Protein AF-A0AAU7ZJC3-F1 (afdb_monomer)

Secondary structure (DSSP, 8-state):
-PPPPSSHHHHHHHHH-TTSTT---SHHHHHHHHTSTT-TTTTS-HHHHHHHHHH-EEETTEEEEEE-HHHHHHS-HHHHHHHHHHTT--HHHHHHHEEEEEEETTEEEEEEEEEE-TT-------

Radius of gyration: 13.46 Å; Cα contacts (8 Å, |Δi|>4): 218; chains: 1; bounding box: 37×31×33 Å

Solvent-accessible surface area (backbone atoms only — not comparable to full-atom values): 6945 Å² total; per-residue (Å²): 131,84,84,63,31,63,42,61,68,52,29,50,56,52,54,66,34,81,84,55,72,81,52,34,38,40,72,67,46,45,54,57,46,65,73,39,93,82,34,66,61,75,86,55,55,71,67,58,52,49,56,38,57,73,38,55,38,60,33,100,60,23,60,10,28,36,51,43,45,72,50,66,78,70,44,54,72,68,42,48,47,50,48,36,46,34,55,45,39,24,72,61,25,42,67,77,25,49,34,14,31,54,78,41,56,73,36,66,44,85,34,86,39,18,31,24,42,84,39,22,60,62,73,77,84,124

Sequence (126 aa):
MTKLPSNGDDYKLFVDDPSNVGIVRSVKEWKALLETPNNPLNTLSPEVIQAFSDSLVFEPGGLAHAEYGMLADTLTYRQFEEVWACFGISMAYFGDVKDFYCRAPKQCDFRTGSVCTIYCQGGKSE

Foldseek 3Di:
DPDFDQAQVSLQVLQQDPVNPLADQDLVSLVVLVPDPPRLCNPPDPVLSVQQSVQFDHAPRATFKTQAQSVVVPDDPVSVQSNVVSRSDHPNHCVVFAQWDLPAAVDTDGHHRMGGGPRSGHDDPD

Nearest PDB structures (foldseek):
  7jtk-assembly1_V  TM=3.947E-01  e=9.701E+00  Chlamydomonas reinhardtii

Structure (mmCIF, N/CA/C/O backbone):
data_AF-A0AAU7ZJC3-F1
#
_entry.id   AF-A0AAU7ZJC3-F1
#
loop_
_atom_site.group_PDB
_atom_site.id
_atom_site.type_symbol
_atom_site.label_atom_id
_atom_site.label_alt_id
_atom_site.label_comp_id
_atom_site.label_asym_id
_atom_site.label_entity_id
_atom_site.label_seq_id
_atom_site.pdbx_PDB_ins_code
_atom_site.Cartn_x
_atom_site.Cartn_y
_atom_site.Cartn_z
_atom_site.occupancy
_atom_site.B_iso_or_equiv
_atom_site.auth_seq_id
_atom_site.auth_comp_id
_atom_site.auth_asym_id
_atom_site.auth_atom_id
_atom_site.pdbx_PDB_model_num
ATOM 1 N N . MET A 1 1 ? -17.600 8.543 -6.028 1.00 50.78 1 MET A N 1
ATOM 2 C CA . MET A 1 1 ? -16.336 7.830 -5.760 1.00 50.78 1 MET A CA 1
ATOM 3 C C . MET A 1 1 ? -15.474 7.950 -6.997 1.00 50.78 1 MET A C 1
ATOM 5 O O . MET A 1 1 ? -15.961 7.634 -8.077 1.00 50.78 1 MET A O 1
ATOM 9 N N . THR A 1 2 ? -14.259 8.475 -6.861 1.00 67.50 2 THR A N 1
ATOM 10 C CA . THR A 1 2 ? -13.286 8.509 -7.959 1.00 67.50 2 THR A CA 1
ATOM 11 C C . THR A 1 2 ? -12.912 7.073 -8.311 1.00 67.50 2 THR A C 1
ATOM 13 O O . THR A 1 2 ? -12.670 6.263 -7.418 1.00 67.50 2 THR A O 1
ATOM 16 N N . LYS A 1 3 ? -12.944 6.728 -9.600 1.00 86.19 3 LYS A N 1
ATOM 17 C CA . LYS A 1 3 ? -12.574 5.390 -10.066 1.00 86.19 3 LYS A CA 1
ATOM 18 C C . LYS A 1 3 ? -11.070 5.206 -9.858 1.00 86.19 3 LYS A C 1
ATOM 20 O O . LYS A 1 3 ? -10.295 5.981 -10.408 1.00 86.19 3 LYS A O 1
ATOM 25 N N . LEU A 1 4 ? -10.684 4.200 -9.075 1.00 92.69 4 LEU A N 1
ATOM 26 C CA . LEU A 1 4 ? -9.277 3.874 -8.863 1.00 92.69 4 LEU A CA 1
ATOM 27 C C . LEU A 1 4 ? -8.654 3.252 -10.131 1.00 92.69 4 LEU A C 1
ATOM 29 O O . LEU A 1 4 ? -9.353 2.564 -10.886 1.00 92.69 4 LEU A O 1
ATOM 33 N N . PRO A 1 5 ? -7.354 3.487 -10.362 1.00 93.38 5 PRO A N 1
ATOM 34 C CA . PRO A 1 5 ? -6.618 2.980 -11.517 1.00 93.38 5 PRO A CA 1
ATOM 35 C C . PRO A 1 5 ? -6.477 1.457 -11.468 1.00 93.38 5 PRO A C 1
ATOM 37 O O . PRO A 1 5 ? -6.348 0.874 -10.392 1.00 93.38 5 PRO A O 1
ATOM 40 N N . SER A 1 6 ? -6.494 0.800 -12.629 1.00 92.94 6 SER A N 1
ATOM 41 C CA . SER A 1 6 ? -6.455 -0.668 -12.742 1.00 92.94 6 SER A CA 1
ATOM 42 C C . SER A 1 6 ? -5.135 -1.229 -13.276 1.00 92.94 6 SER A C 1
ATOM 44 O O . SER A 1 6 ? -5.066 -2.424 -13.516 1.00 92.94 6 SER A O 1
ATOM 46 N N . ASN A 1 7 ? -4.121 -0.392 -13.507 1.00 94.88 7 ASN A N 1
ATOM 47 C CA . ASN A 1 7 ? -2.787 -0.786 -13.970 1.00 94.88 7 ASN A CA 1
ATOM 48 C C . ASN A 1 7 ? -1.725 0.198 -13.439 1.00 94.88 7 ASN A C 1
ATOM 50 O O . ASN A 1 7 ? -2.070 1.233 -12.866 1.00 94.88 7 ASN A O 1
ATOM 54 N N . GLY A 1 8 ? -0.443 -0.119 -13.648 1.00 91.69 8 GLY A N 1
ATOM 55 C CA . GLY A 1 8 ? 0.687 0.659 -13.126 1.00 91.69 8 GLY A CA 1
ATOM 56 C C . GLY A 1 8 ? 0.828 2.076 -13.692 1.00 91.69 8 GLY A C 1
ATOM 57 O O . GLY A 1 8 ? 1.168 2.989 -12.939 1.00 91.69 8 GLY A O 1
ATOM 58 N N . ASP A 1 9 ? 0.536 2.284 -14.976 1.00 93.25 9 ASP A N 1
ATOM 59 C CA . ASP A 1 9 ? 0.670 3.600 -15.618 1.00 93.25 9 ASP A CA 1
ATOM 60 C C . ASP A 1 9 ? -0.423 4.561 -15.133 1.00 93.25 9 ASP A C 1
ATOM 62 O O . ASP A 1 9 ? -0.128 5.670 -14.682 1.00 93.25 9 ASP A O 1
ATOM 66 N N . ASP A 1 10 ? -1.678 4.104 -15.129 1.00 94.38 10 ASP A N 1
ATOM 67 C CA . ASP A 1 10 ? -2.804 4.860 -14.577 1.00 94.38 10 ASP A CA 1
ATOM 68 C C . ASP A 1 10 ? -2.615 5.099 -13.076 1.00 94.38 10 ASP A C 1
ATOM 70 O O . ASP A 1 10 ? -2.961 6.165 -12.567 1.00 94.38 10 ASP A O 1
ATOM 74 N N . TYR A 1 11 ? -2.040 4.124 -12.364 1.00 94.88 11 TYR A N 1
ATOM 75 C CA . TYR A 1 11 ? -1.700 4.256 -10.952 1.00 94.88 11 TYR A CA 1
ATOM 76 C C . TYR A 1 11 ? -0.715 5.389 -10.712 1.00 94.88 11 TYR A C 1
ATOM 78 O O . TYR A 1 11 ? -0.968 6.250 -9.869 1.00 94.88 11 TYR A O 1
ATOM 86 N N . LYS A 1 12 ? 0.365 5.437 -11.493 1.00 94.00 12 LYS A N 1
ATOM 87 C CA . LYS A 1 12 ? 1.348 6.510 -11.398 1.00 94.00 12 LYS A CA 1
ATOM 88 C C . LYS A 1 12 ? 0.726 7.877 -11.676 1.00 94.00 12 LYS A C 1
ATOM 90 O O . LYS A 1 12 ? 0.934 8.800 -10.897 1.00 94.00 12 LYS A O 1
ATOM 95 N N . LEU A 1 13 ? -0.058 8.007 -12.747 1.00 94.25 13 LEU A N 1
ATOM 96 C CA . LEU A 1 13 ? -0.732 9.267 -13.082 1.00 94.25 13 LEU A CA 1
ATOM 97 C C . LEU A 1 13 ? -1.693 9.714 -11.974 1.00 94.25 13 LEU A C 1
ATOM 99 O O . LEU A 1 13 ? -1.724 10.888 -11.616 1.00 94.25 13 LEU A O 1
ATOM 103 N N . PHE A 1 14 ? -2.459 8.775 -11.419 1.00 94.75 14 PHE A N 1
ATOM 104 C CA . PHE A 1 14 ? -3.412 9.045 -10.351 1.00 94.75 14 PHE A CA 1
ATOM 105 C C . PHE A 1 14 ? -2.721 9.500 -9.061 1.00 94.75 14 PHE A C 1
ATOM 107 O O . PHE A 1 14 ? -3.144 10.474 -8.436 1.00 94.75 14 PHE A O 1
ATOM 114 N N . VAL A 1 15 ? -1.656 8.806 -8.661 1.00 94.44 15 VAL A N 1
ATOM 115 C CA . VAL A 1 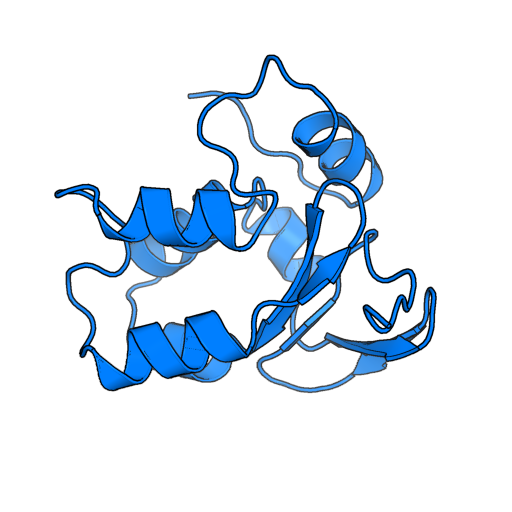15 ? -0.902 9.130 -7.450 1.00 94.44 15 VAL A CA 1
ATOM 116 C C . VAL A 1 15 ? -0.128 10.439 -7.616 1.00 94.44 15 VAL A C 1
ATOM 118 O O . VAL A 1 15 ? -0.169 11.268 -6.709 1.00 94.44 15 VAL A O 1
ATOM 121 N N . ASP A 1 16 ? 0.505 10.682 -8.764 1.00 93.69 16 ASP A N 1
ATOM 122 C CA . ASP A 1 16 ? 1.283 11.905 -9.009 1.00 93.69 16 ASP A CA 1
ATOM 123 C C . ASP A 1 16 ? 0.405 13.168 -9.143 1.00 93.69 16 ASP A C 1
ATOM 125 O O . ASP A 1 16 ? 0.9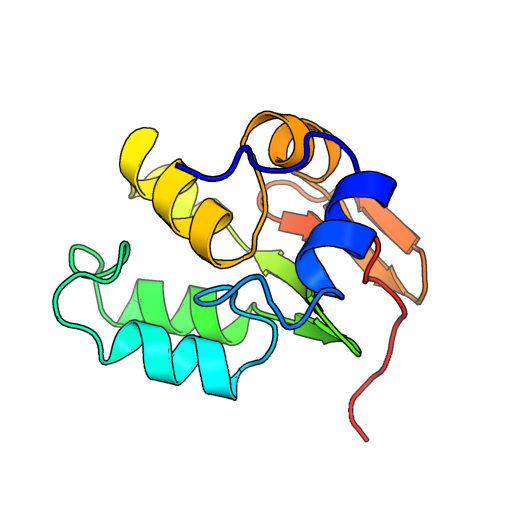10 14.282 -8.993 1.00 93.69 16 ASP A O 1
ATOM 129 N N . ASP A 1 17 ? -0.902 13.029 -9.395 1.00 93.81 17 ASP A N 1
ATOM 130 C CA . ASP A 1 17 ? -1.834 14.156 -9.456 1.00 93.81 17 ASP A CA 1
ATOM 131 C C . ASP A 1 17 ? -2.175 14.682 -8.040 1.00 93.81 17 ASP A C 1
ATOM 133 O O . ASP A 1 17 ? -2.844 13.996 -7.252 1.00 93.81 17 ASP A O 1
ATOM 137 N N . PRO A 1 18 ? -1.768 15.922 -7.693 1.00 90.31 18 PRO A N 1
ATOM 138 C CA . PRO A 1 18 ? -2.005 16.497 -6.371 1.00 90.31 18 PRO A CA 1
ATOM 139 C C . PRO A 1 18 ? -3.481 16.821 -6.103 1.00 90.31 18 PRO A C 1
ATOM 141 O O . PRO A 1 18 ? -3.846 17.065 -4.952 1.00 90.31 18 PRO A O 1
ATOM 144 N N . SER A 1 19 ? -4.343 16.834 -7.126 1.00 92.44 19 SER A N 1
ATOM 145 C CA . SER A 1 19 ? -5.785 17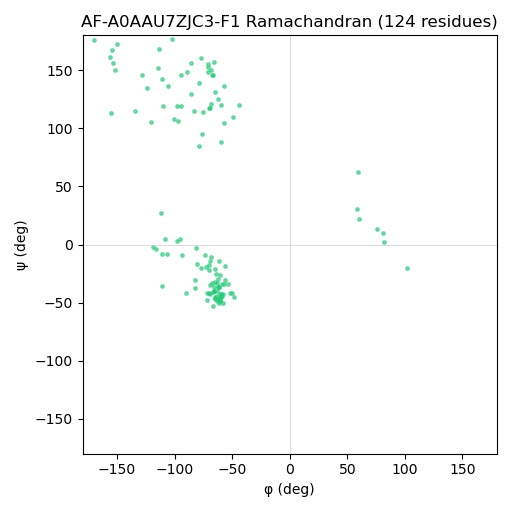.028 -6.949 1.00 92.44 19 SER A CA 1
ATOM 146 C C . SER A 1 19 ? -6.478 15.803 -6.338 1.00 92.44 19 SER A C 1
ATOM 148 O O . SER A 1 19 ? -7.548 15.936 -5.737 1.00 92.44 19 SER A O 1
ATOM 150 N N . ASN A 1 20 ? -5.843 14.624 -6.398 1.00 91.75 20 ASN A N 1
ATOM 151 C CA . ASN A 1 20 ? -6.315 13.411 -5.736 1.00 91.75 20 ASN A CA 1
ATOM 152 C C . ASN A 1 20 ? -5.972 13.453 -4.240 1.00 91.75 20 ASN A C 1
ATOM 154 O O . ASN A 1 20 ? -4.938 12.956 -3.777 1.00 91.75 20 ASN A O 1
ATOM 158 N N . VAL A 1 21 ? -6.855 14.095 -3.477 1.00 89.19 21 VAL A N 1
ATOM 159 C CA . VAL A 1 21 ? -6.751 14.219 -2.018 1.00 89.19 21 VAL A CA 1
ATOM 160 C C . VAL A 1 21 ? -7.008 12.884 -1.310 1.00 89.19 21 VAL A C 1
ATOM 162 O O . VAL A 1 21 ? -7.743 12.033 -1.805 1.00 89.19 21 VAL A O 1
ATOM 165 N N . GLY A 1 22 ? -6.418 12.709 -0.125 1.00 88.25 22 GLY A N 1
ATOM 166 C CA . GLY A 1 22 ? -6.610 11.507 0.701 1.00 88.25 22 GLY A CA 1
ATOM 167 C C . GLY A 1 22 ? -5.753 10.303 0.302 1.00 88.25 22 GLY A C 1
ATOM 168 O O . GLY A 1 22 ? -5.859 9.260 0.940 1.00 88.25 22 GLY A O 1
ATOM 169 N N . ILE A 1 23 ? -4.896 10.448 -0.712 1.00 94.50 23 ILE A N 1
ATOM 170 C CA . ILE A 1 23 ? -3.931 9.420 -1.103 1.00 94.50 23 ILE A CA 1
ATOM 171 C C . ILE A 1 23 ? -2.656 9.551 -0.270 1.00 94.50 23 ILE A C 1
ATOM 173 O O . ILE A 1 23 ? -2.069 10.629 -0.170 1.00 94.50 23 ILE A O 1
ATOM 177 N N . VAL A 1 24 ? -2.227 8.436 0.308 1.00 95.81 24 VAL A N 1
ATOM 178 C CA . VAL A 1 24 ? -1.001 8.294 1.086 1.00 95.81 24 VAL A CA 1
ATOM 179 C C . VAL A 1 24 ? 0.178 8.079 0.139 1.00 95.81 24 VAL A C 1
ATOM 181 O O . VAL A 1 24 ? 0.271 7.054 -0.534 1.00 95.81 24 VAL A O 1
ATOM 184 N N . ARG A 1 25 ? 1.104 9.038 0.118 1.00 95.31 25 ARG A N 1
ATOM 185 C CA . ARG A 1 25 ? 2.308 9.051 -0.731 1.00 95.31 25 ARG A CA 1
ATOM 186 C C . ARG A 1 25 ? 3.600 9.069 0.082 1.00 95.31 25 ARG A C 1
ATOM 188 O O . ARG A 1 25 ? 4.692 9.081 -0.478 1.00 95.31 25 ARG A O 1
ATOM 195 N N . SER A 1 26 ? 3.491 9.112 1.407 1.00 95.38 26 SER A N 1
ATOM 196 C CA . SER A 1 26 ? 4.618 9.245 2.322 1.00 95.38 26 SER A CA 1
ATOM 197 C C . SER A 1 26 ? 4.296 8.700 3.712 1.00 95.38 26 SER A C 1
ATOM 199 O O . SER A 1 26 ? 3.136 8.639 4.12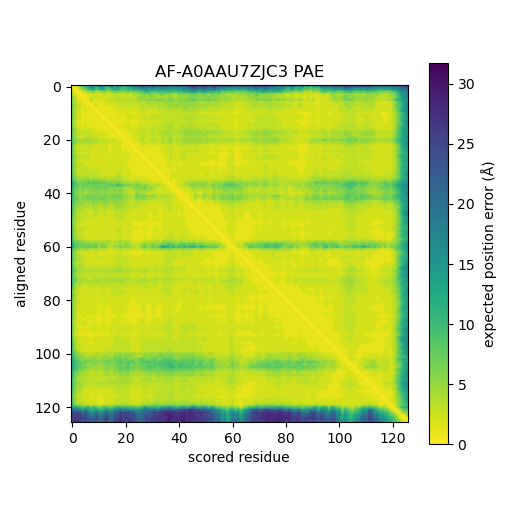7 1.00 95.38 26 SER A O 1
ATOM 201 N N . VAL A 1 27 ? 5.340 8.422 4.501 1.00 94.25 27 VAL A N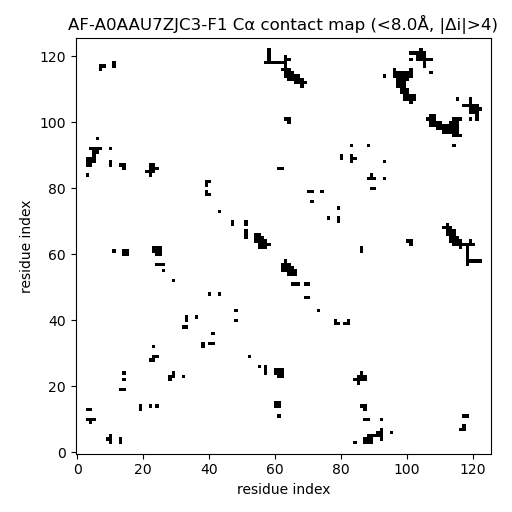 1
ATOM 202 C CA . VAL A 1 27 ? 5.212 8.055 5.925 1.0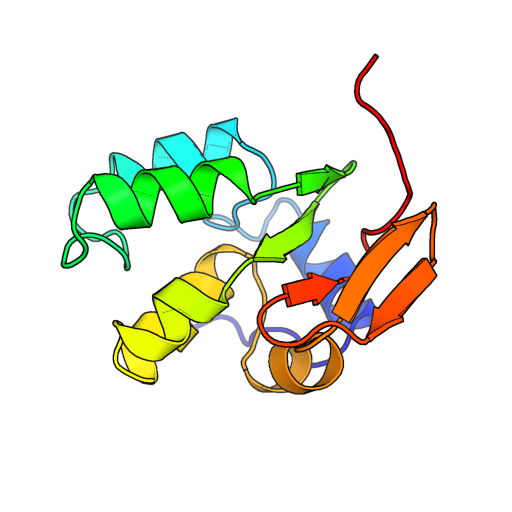0 94.25 27 VAL A CA 1
ATOM 203 C C . VAL A 1 27 ? 4.463 9.131 6.723 1.00 94.25 27 VAL A C 1
ATOM 205 O O . VAL A 1 27 ? 3.729 8.822 7.659 1.00 94.25 27 VAL A O 1
ATOM 208 N N . LYS A 1 28 ? 4.628 10.410 6.364 1.00 94.88 28 LYS A N 1
ATOM 209 C CA . LYS A 1 28 ? 3.933 11.520 7.029 1.00 94.88 28 LYS A CA 1
ATOM 210 C C . LYS A 1 28 ? 2.421 11.442 6.813 1.00 94.88 28 LYS A C 1
ATOM 212 O O . LYS A 1 28 ? 1.668 11.586 7.771 1.00 94.88 28 LYS A O 1
ATOM 217 N N . GLU A 1 29 ? 1.984 11.220 5.577 1.00 95.44 29 GLU A N 1
ATOM 218 C CA . GLU A 1 29 ? 0.558 11.078 5.253 1.00 95.44 29 GLU A CA 1
ATOM 219 C C . GLU A 1 29 ? -0.018 9.784 5.822 1.00 95.44 29 GLU A C 1
ATOM 221 O O . GLU A 1 29 ? -1.148 9.789 6.297 1.00 95.44 29 GLU A O 1
ATOM 226 N N . TRP A 1 30 ? 0.775 8.710 5.852 1.00 95.62 30 TRP A N 1
ATOM 227 C CA . TRP A 1 30 ? 0.392 7.463 6.504 1.00 95.62 30 TRP A CA 1
ATOM 228 C C . TRP A 1 30 ? 0.082 7.679 7.988 1.00 95.62 30 TRP A C 1
ATOM 230 O O . TRP A 1 30 ? -0.997 7.331 8.460 1.00 95.62 30 TRP A O 1
ATOM 240 N N . LYS A 1 31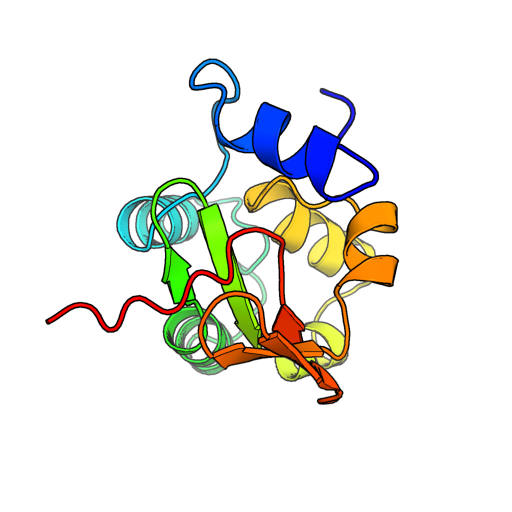 ? 0.987 8.340 8.718 1.00 95.00 31 LYS A N 1
ATOM 241 C CA . LYS A 1 31 ? 0.760 8.684 10.129 1.00 95.00 31 LYS A CA 1
ATOM 242 C C . LYS A 1 31 ? -0.467 9.576 10.301 1.00 95.00 31 LYS A C 1
ATOM 244 O O . LYS A 1 31 ? -1.272 9.325 11.183 1.00 95.00 31 LYS A O 1
ATOM 249 N N . ALA A 1 32 ? -0.649 10.572 9.433 1.00 94.88 32 ALA A N 1
ATOM 250 C CA . ALA A 1 32 ? -1.828 11.433 9.480 1.00 94.88 32 ALA A CA 1
ATOM 251 C C . ALA A 1 32 ? -3.140 10.657 9.258 1.00 94.88 32 ALA A C 1
ATOM 253 O O . ALA A 1 32 ? -4.137 10.970 9.903 1.00 94.88 32 ALA A O 1
ATOM 254 N N . LEU A 1 33 ? -3.143 9.640 8.387 1.00 94.81 33 LEU A N 1
ATOM 255 C CA . LEU A 1 33 ? -4.293 8.758 8.184 1.00 94.81 33 LEU A CA 1
ATOM 256 C C . LEU A 1 33 ? -4.630 7.976 9.460 1.00 94.81 33 LEU A C 1
ATOM 258 O O . LEU A 1 33 ? -5.806 7.895 9.815 1.00 94.81 33 LEU A O 1
ATOM 262 N N . LEU A 1 34 ? -3.628 7.431 10.157 1.00 94.50 34 LEU A N 1
ATOM 263 C CA . LEU A 1 34 ? -3.830 6.647 11.384 1.00 94.50 34 LEU A CA 1
ATOM 264 C C . LEU A 1 34 ? -4.464 7.456 12.525 1.00 94.50 34 LEU A C 1
ATOM 266 O O . LEU A 1 34 ? -5.232 6.900 13.305 1.00 94.50 34 LEU A O 1
ATOM 270 N N . GLU A 1 35 ? -4.222 8.767 12.581 1.00 93.69 35 GLU A N 1
ATOM 271 C CA . GLU A 1 35 ? -4.850 9.669 13.561 1.00 93.69 35 GLU A CA 1
ATOM 272 C C . GLU A 1 35 ? -6.331 9.962 13.259 1.00 93.69 35 GLU A C 1
ATOM 274 O O . GLU A 1 35 ? -7.037 10.570 14.067 1.00 93.69 35 GLU A O 1
ATOM 279 N N . THR A 1 36 ? -6.837 9.557 12.089 1.00 92.00 36 THR A N 1
ATOM 280 C CA . THR A 1 36 ? -8.251 9.750 11.762 1.00 92.00 36 THR A CA 1
ATOM 281 C C . THR A 1 36 ? -9.123 8.690 12.448 1.00 92.00 36 THR A C 1
ATOM 283 O O . THR A 1 36 ? -8.778 7.503 12.455 1.00 92.00 36 THR A O 1
ATOM 286 N N . PRO A 1 37 ? -10.301 9.068 12.982 1.00 86.88 37 PRO A N 1
ATOM 287 C CA . PRO A 1 37 ? -11.171 8.142 13.715 1.00 86.88 37 PRO A CA 1
ATOM 288 C C . PRO A 1 37 ? -11.746 7.010 12.845 1.00 86.88 37 PRO A C 1
ATOM 290 O O . PRO A 1 37 ? -12.134 5.965 13.363 1.00 86.88 37 PRO A O 1
ATOM 293 N N . ASN A 1 38 ? -11.783 7.204 11.523 1.00 84.19 38 ASN A N 1
ATOM 294 C CA . ASN A 1 38 ? -12.355 6.266 10.556 1.00 84.19 38 ASN A CA 1
ATOM 295 C C . ASN A 1 38 ? -11.286 5.619 9.660 1.00 84.19 38 ASN A C 1
ATOM 297 O O . ASN A 1 38 ? -11.578 5.279 8.515 1.00 84.19 38 ASN A O 1
ATOM 301 N N . ASN A 1 39 ? -10.044 5.489 10.136 1.00 88.50 39 ASN A N 1
ATOM 302 C CA . ASN A 1 39 ? -9.011 4.809 9.358 1.00 88.50 39 ASN A CA 1
ATOM 303 C C . ASN A 1 39 ? -9.341 3.305 9.203 1.00 88.50 39 ASN A C 1
ATOM 305 O O . ASN A 1 39 ? -9.890 2.702 10.130 1.00 88.50 39 ASN A O 1
ATOM 309 N N . PRO A 1 40 ? -8.999 2.679 8.061 1.00 87.88 40 PRO A N 1
ATOM 310 C CA . PRO A 1 40 ? -9.389 1.296 7.767 1.00 87.88 40 PRO A CA 1
ATOM 311 C C . PRO A 1 40 ? -8.698 0.252 8.660 1.00 87.88 40 PRO A C 1
ATOM 313 O O . PRO A 1 40 ? -9.096 -0.912 8.665 1.00 87.88 40 PRO A O 1
ATOM 316 N N . LEU A 1 41 ? -7.685 0.654 9.436 1.00 90.19 41 LEU A N 1
ATOM 317 C CA . LEU A 1 41 ? -6.967 -0.212 10.369 1.00 90.19 41 LEU A CA 1
ATOM 318 C C . LEU A 1 41 ? -7.458 -0.091 11.820 1.00 90.19 41 LEU A C 1
ATOM 320 O O . LEU A 1 41 ? -6.902 -0.750 12.692 1.00 90.19 41 LEU A O 1
ATOM 324 N N . ASN A 1 42 ? -8.496 0.699 12.110 1.00 88.81 42 ASN A N 1
ATOM 325 C CA . ASN A 1 42 ? -8.942 0.982 13.484 1.00 88.81 42 ASN A CA 1
ATOM 326 C C . ASN A 1 42 ? -9.410 -0.251 14.289 1.00 88.81 42 ASN A C 1
ATOM 328 O O . ASN A 1 42 ? -9.561 -0.173 15.506 1.00 88.81 42 ASN A O 1
ATOM 332 N N . THR A 1 43 ? -9.644 -1.379 13.616 1.00 87.50 43 THR A N 1
ATOM 333 C CA . THR A 1 43 ? -10.016 -2.667 14.226 1.00 87.50 43 THR A CA 1
ATOM 334 C C . THR A 1 43 ? -8.819 -3.577 14.504 1.00 87.50 43 THR A C 1
ATOM 336 O O . THR A 1 43 ? -8.984 -4.609 15.153 1.00 87.50 43 THR A O 1
ATOM 339 N N . LEU A 1 44 ? -7.626 -3.224 14.018 1.00 92.00 44 LEU A N 1
ATOM 340 C CA . LEU A 1 44 ? -6.414 -4.017 14.188 1.00 92.00 44 LEU A CA 1
ATOM 341 C C . LEU A 1 44 ? -5.718 -3.712 15.511 1.00 92.00 44 LEU A C 1
ATOM 343 O O . LEU A 1 44 ? -5.853 -2.628 16.079 1.00 92.00 44 LEU A O 1
ATOM 347 N N . SER A 1 45 ? -4.930 -4.678 15.988 1.00 93.19 45 SER A N 1
ATOM 348 C CA . SER A 1 45 ? -4.089 -4.452 17.158 1.00 93.19 45 SER A CA 1
ATOM 349 C C . SER A 1 45 ? -2.968 -3.452 16.831 1.00 93.19 45 SER A C 1
ATOM 351 O O . SER A 1 45 ? -2.501 -3.403 15.684 1.00 93.19 45 SER A O 1
ATOM 353 N N . PRO A 1 46 ? -2.491 -2.675 17.821 1.00 93.56 46 PRO A N 1
ATOM 354 C CA . PRO A 1 46 ? -1.379 -1.748 17.623 1.00 93.56 46 PRO A CA 1
ATOM 355 C C . PRO A 1 46 ? -0.132 -2.415 17.033 1.00 93.56 46 PRO A C 1
ATOM 357 O O . PRO A 1 46 ? 0.562 -1.807 16.225 1.00 93.56 46 PRO A O 1
ATOM 360 N N . GLU A 1 47 ? 0.133 -3.676 17.382 1.00 94.25 47 GLU A N 1
ATOM 361 C CA . GLU A 1 47 ? 1.279 -4.439 16.883 1.00 94.25 47 GLU A CA 1
ATOM 362 C C . GLU A 1 47 ? 1.175 -4.716 15.379 1.00 94.25 47 GLU A C 1
ATOM 364 O O . GLU A 1 47 ? 2.169 -4.584 14.666 1.00 94.25 47 GLU A O 1
ATOM 369 N N . VAL A 1 48 ? -0.019 -5.056 14.875 1.00 94.56 48 VAL A N 1
ATOM 370 C CA . VAL A 1 48 ? -0.243 -5.283 13.437 1.00 94.56 48 VAL A CA 1
ATOM 371 C C . VAL A 1 48 ? -0.136 -3.971 12.665 1.00 94.56 48 VAL A C 1
ATOM 373 O O . VAL A 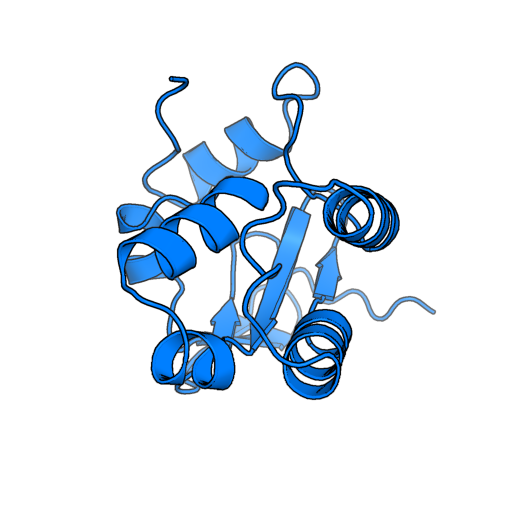1 48 ? 0.500 -3.929 11.612 1.00 94.56 48 VAL A O 1
ATOM 376 N N . ILE A 1 49 ? -0.706 -2.885 13.199 1.00 95.19 49 ILE A N 1
ATOM 377 C CA . ILE A 1 49 ? -0.603 -1.550 12.591 1.00 95.19 49 ILE A CA 1
ATOM 378 C C . ILE A 1 49 ? 0.861 -1.121 12.513 1.00 95.19 49 ILE A C 1
ATOM 380 O O . ILE A 1 49 ? 1.307 -0.653 11.465 1.00 95.19 49 ILE A O 1
ATOM 384 N N . GLN A 1 50 ? 1.614 -1.296 13.600 1.00 95.81 50 GLN A N 1
ATOM 385 C CA . GLN A 1 50 ? 3.026 -0.937 13.665 1.00 95.81 50 GLN A CA 1
ATOM 386 C C . GLN A 1 50 ? 3.852 -1.763 12.674 1.00 95.81 50 GLN A C 1
ATOM 388 O O . GLN A 1 50 ? 4.586 -1.191 11.877 1.00 95.81 50 GLN A O 1
ATOM 393 N N . ALA A 1 51 ? 3.672 -3.084 12.648 1.00 95.69 51 ALA A N 1
ATOM 394 C CA . ALA A 1 51 ? 4.400 -3.955 11.732 1.00 95.69 51 ALA A CA 1
ATOM 395 C C . ALA A 1 51 ? 4.092 -3.658 10.254 1.00 95.69 51 ALA A C 1
ATOM 397 O O . ALA A 1 51 ? 5.012 -3.620 9.436 1.00 95.69 51 ALA A O 1
ATOM 398 N N . PHE A 1 52 ? 2.830 -3.375 9.908 1.00 96.69 52 PHE A N 1
ATOM 399 C CA . PHE A 1 52 ? 2.485 -2.908 8.564 1.00 96.69 52 PHE A CA 1
ATOM 400 C C . PHE A 1 52 ? 3.157 -1.566 8.257 1.00 96.69 52 PHE A C 1
ATOM 402 O O . PHE A 1 52 ? 3.784 -1.423 7.210 1.00 96.69 52 PHE A O 1
ATOM 409 N N . SER A 1 53 ? 3.091 -0.610 9.190 1.00 96.62 53 SER A N 1
ATOM 410 C CA . SER A 1 53 ? 3.696 0.721 9.051 1.00 96.62 53 SER A CA 1
ATOM 411 C C . SER A 1 53 ? 5.203 0.658 8.805 1.00 96.62 53 SER A C 1
ATOM 413 O O . SER A 1 53 ? 5.707 1.381 7.950 1.00 96.62 53 SER A O 1
ATOM 415 N N . ASP A 1 54 ? 5.907 -0.217 9.523 1.00 96.69 54 ASP A N 1
ATOM 416 C CA . ASP A 1 54 ? 7.355 -0.409 9.398 1.00 96.69 54 ASP A CA 1
ATOM 417 C C . ASP A 1 54 ? 7.749 -1.077 8.075 1.00 96.69 54 ASP A C 1
ATOM 419 O O . ASP A 1 54 ? 8.883 -0.932 7.620 1.00 96.69 54 ASP A O 1
ATOM 423 N N . SER A 1 55 ? 6.816 -1.786 7.433 1.00 95.88 55 SER A N 1
ATOM 424 C CA . SER A 1 55 ? 7.031 -2.388 6.115 1.00 95.88 55 SER A CA 1
ATOM 425 C C . SER A 1 55 ? 6.871 -1.407 4.950 1.00 95.88 55 SER A C 1
ATOM 427 O O . SER A 1 55 ? 7.301 -1.711 3.836 1.00 95.88 55 SER A O 1
ATOM 429 N N . LEU A 1 56 ? 6.241 -0.247 5.178 1.00 95.75 56 LEU A N 1
ATOM 430 C CA . LEU A 1 56 ? 5.955 0.720 4.123 1.00 95.75 56 LEU A CA 1
ATOM 431 C C . LEU A 1 56 ? 7.243 1.375 3.628 1.00 95.75 56 LEU A C 1
ATOM 433 O O . LEU A 1 56 ? 7.903 2.129 4.344 1.00 95.75 56 LEU A O 1
ATOM 437 N N . VAL A 1 57 ? 7.543 1.166 2.353 1.00 94.62 57 VAL A N 1
ATOM 438 C CA . VAL A 1 57 ? 8.611 1.861 1.642 1.00 94.62 57 VAL A CA 1
ATOM 439 C C . VAL A 1 57 ? 7.974 2.800 0.637 1.00 94.62 57 VAL A C 1
ATOM 441 O O . VAL A 1 57 ? 7.265 2.377 -0.280 1.00 94.62 57 VAL A O 1
ATOM 444 N N . PHE A 1 58 ? 8.255 4.086 0.807 1.00 93.25 58 PHE A N 1
ATOM 445 C CA . PHE A 1 58 ? 7.872 5.125 -0.134 1.00 93.25 58 PHE A CA 1
ATOM 446 C C . PHE A 1 58 ? 9.095 5.577 -0.911 1.00 93.25 58 PHE A C 1
ATOM 448 O O . PHE A 1 58 ? 10.154 5.819 -0.338 1.00 93.25 58 PHE A O 1
ATOM 455 N N . GLU A 1 59 ? 8.906 5.734 -2.209 1.00 89.50 59 GLU A N 1
ATOM 456 C CA . GLU A 1 59 ? 9.857 6.359 -3.123 1.00 89.50 59 GLU A CA 1
ATOM 457 C C . GLU A 1 59 ? 9.220 7.658 -3.633 1.00 89.50 59 GLU A C 1
ATOM 459 O O . GLU A 1 59 ? 8.025 7.874 -3.396 1.00 89.50 59 GLU A O 1
ATOM 464 N N . PRO A 1 60 ? 9.963 8.558 -4.303 1.00 83.75 60 PRO A N 1
ATOM 465 C CA . PRO A 1 60 ? 9.428 9.856 -4.700 1.00 83.75 60 PRO A CA 1
ATOM 466 C C . PRO A 1 60 ? 8.064 9.754 -5.404 1.00 83.75 60 PRO A C 1
ATOM 468 O O . PRO A 1 60 ? 7.960 9.288 -6.538 1.00 83.75 60 PRO A O 1
ATOM 471 N N . GLY A 1 61 ? 7.022 10.213 -4.705 1.00 76.56 61 GLY A N 1
ATOM 472 C CA . GLY A 1 61 ? 5.653 10.313 -5.204 1.00 76.56 61 GLY A CA 1
ATOM 473 C C . GLY A 1 61 ? 4.682 9.222 -4.745 1.00 76.56 61 GLY A C 1
ATOM 474 O O . GLY A 1 61 ? 3.489 9.497 -4.764 1.00 76.56 61 GLY A O 1
ATOM 475 N N . GLY A 1 62 ? 5.120 8.041 -4.283 1.00 92.12 62 GLY A N 1
ATOM 476 C CA . GLY A 1 62 ? 4.177 6.947 -4.013 1.00 92.12 62 GLY A CA 1
ATOM 477 C C . GLY A 1 62 ? 4.723 5.728 -3.270 1.00 92.12 62 GLY A C 1
ATOM 478 O O . GLY A 1 62 ? 5.910 5.616 -2.962 1.00 92.12 62 GLY A O 1
ATOM 479 N N . LEU A 1 63 ? 3.814 4.796 -2.962 1.00 96.00 63 LEU A N 1
ATOM 480 C CA . LEU A 1 63 ? 4.141 3.538 -2.292 1.00 96.00 63 LEU A CA 1
ATOM 481 C C . LEU A 1 63 ? 4.940 2.649 -3.240 1.00 96.00 63 LEU A C 1
ATOM 483 O O . LEU A 1 63 ? 4.405 2.232 -4.261 1.00 96.00 63 LEU A O 1
ATOM 487 N N . ALA A 1 64 ? 6.178 2.314 -2.895 1.00 95.06 64 ALA A N 1
ATOM 488 C CA . ALA A 1 64 ? 7.011 1.389 -3.657 1.00 95.06 64 ALA A CA 1
ATOM 489 C C . ALA A 1 64 ? 6.829 -0.061 -3.198 1.00 95.06 64 ALA A C 1
ATOM 491 O O . ALA A 1 64 ? 6.747 -0.965 -4.034 1.00 95.06 64 ALA A O 1
ATOM 492 N N . HIS A 1 65 ? 6.756 -0.277 -1.882 1.00 95.25 65 HIS A N 1
ATOM 493 C CA . HIS A 1 65 ? 6.654 -1.605 -1.286 1.00 95.25 65 HIS A CA 1
ATOM 494 C C . HIS A 1 65 ? 5.917 -1.587 0.061 1.00 95.25 65 HIS A C 1
ATOM 496 O O . HIS A 1 65 ? 5.966 -0.598 0.789 1.00 95.25 65 HIS A O 1
ATOM 502 N N . ALA A 1 66 ? 5.243 -2.695 0.373 1.00 97.06 66 ALA A N 1
ATOM 503 C CA . ALA A 1 66 ? 4.695 -3.008 1.689 1.00 97.06 66 ALA A CA 1
ATOM 504 C C . ALA A 1 66 ? 4.594 -4.530 1.880 1.00 97.06 66 ALA A C 1
ATOM 506 O O . ALA A 1 66 ? 4.457 -5.276 0.905 1.00 97.06 66 ALA A O 1
ATOM 507 N N . GLU A 1 67 ? 4.587 -4.986 3.128 1.00 97.25 67 GLU A N 1
ATOM 508 C CA . GLU A 1 67 ? 4.257 -6.365 3.495 1.00 97.25 67 GLU A CA 1
ATOM 509 C C . GLU A 1 67 ? 2.790 -6.413 3.933 1.00 97.25 67 GLU A C 1
ATOM 511 O O . GLU A 1 67 ? 2.406 -5.758 4.894 1.00 97.25 67 GLU A O 1
ATOM 516 N N . TYR A 1 68 ? 1.944 -7.178 3.248 1.00 96.50 68 TYR A N 1
ATOM 517 C CA . TYR A 1 68 ? 0.506 -7.233 3.524 1.00 96.50 68 TYR A CA 1
ATOM 518 C C . TYR A 1 68 ? 0.017 -8.543 4.121 1.00 96.50 68 TYR A C 1
ATOM 520 O O . TYR A 1 68 ? -1.154 -8.609 4.492 1.00 96.50 68 TYR A O 1
ATOM 528 N N . GLY A 1 69 ? 0.854 -9.585 4.193 1.00 95.88 69 GLY A N 1
ATOM 529 C CA . GLY A 1 69 ? 0.420 -10.923 4.620 1.00 95.88 69 GLY A CA 1
ATOM 530 C C . GLY A 1 69 ? -0.400 -10.893 5.915 1.00 95.88 69 GLY A C 1
ATOM 531 O O . GLY A 1 69 ? -1.508 -11.414 5.967 1.00 95.88 69 GLY A O 1
ATOM 532 N N . MET A 1 70 ? 0.070 -10.135 6.907 1.00 93.69 70 MET A N 1
ATOM 533 C CA . MET A 1 70 ? -0.628 -9.970 8.184 1.00 93.69 70 MET A CA 1
ATOM 534 C C . MET A 1 70 ? -1.980 -9.252 8.084 1.00 93.69 70 MET A C 1
ATOM 536 O O . MET A 1 70 ? -2.897 -9.549 8.849 1.00 93.69 70 MET A O 1
ATOM 540 N N . LEU A 1 71 ? -2.125 -8.320 7.139 1.00 95.50 71 LEU A N 1
ATOM 541 C CA . LEU A 1 71 ? -3.401 -7.660 6.880 1.00 95.50 71 LEU A CA 1
ATOM 542 C C . LEU A 1 71 ? -4.380 -8.619 6.206 1.00 95.50 71 LEU A C 1
ATOM 544 O O . LEU A 1 71 ? -5.545 -8.643 6.585 1.00 95.50 71 LEU A O 1
ATOM 548 N N . ALA A 1 72 ? -3.916 -9.419 5.243 1.00 94.12 72 ALA A N 1
ATOM 549 C CA . ALA A 1 72 ? -4.755 -10.383 4.532 1.00 94.12 72 ALA A CA 1
ATOM 550 C C . ALA A 1 72 ? -5.315 -11.475 5.459 1.00 94.12 72 ALA A C 1
ATOM 552 O O . ALA A 1 72 ? -6.445 -11.914 5.261 1.00 94.12 72 ALA A O 1
ATOM 553 N N . ASP A 1 73 ? -4.558 -11.862 6.487 1.00 91.50 73 ASP A N 1
ATOM 554 C CA . ASP A 1 73 ? -4.996 -12.853 7.476 1.00 91.50 73 ASP A CA 1
ATOM 555 C C . ASP A 1 73 ? -5.985 -12.288 8.511 1.00 91.50 73 ASP A C 1
ATOM 557 O O . ASP A 1 73 ? -6.706 -13.048 9.159 1.00 91.50 73 ASP A O 1
ATOM 561 N N . THR A 1 74 ? -6.027 -10.961 8.682 1.00 91.50 74 THR A N 1
ATOM 562 C CA . THR A 1 74 ? -6.783 -10.318 9.773 1.00 91.50 74 THR A CA 1
ATOM 563 C C . THR A 1 74 ? -8.003 -9.538 9.285 1.00 91.50 74 THR A C 1
ATOM 565 O O . THR A 1 74 ? -9.029 -9.493 9.964 1.00 91.50 74 THR A O 1
ATOM 568 N N . LEU A 1 75 ? -7.908 -8.895 8.122 1.00 94.12 75 LEU A N 1
ATOM 569 C CA . LEU A 1 75 ? -8.947 -8.019 7.592 1.00 94.12 75 LEU A CA 1
ATOM 570 C C . LEU A 1 75 ? -9.960 -8.786 6.744 1.00 94.12 75 LEU A C 1
ATOM 572 O O . LEU A 1 75 ? -9.635 -9.721 6.015 1.00 94.12 75 LEU A O 1
ATOM 576 N N . THR A 1 76 ? -11.209 -8.318 6.756 1.00 93.88 76 THR A N 1
ATOM 577 C CA . THR A 1 76 ? -12.165 -8.711 5.715 1.00 93.88 76 THR A CA 1
ATOM 578 C C . THR A 1 76 ? -11.717 -8.172 4.356 1.00 93.88 76 THR A C 1
ATOM 580 O O . THR A 1 76 ? -11.032 -7.151 4.283 1.00 93.88 76 THR A O 1
ATOM 583 N N . TYR A 1 77 ? -12.176 -8.791 3.263 1.00 94.12 77 TYR A N 1
ATOM 584 C CA . TYR A 1 77 ? -11.878 -8.319 1.903 1.00 94.12 77 TYR A CA 1
ATOM 585 C C . TYR A 1 77 ? -12.165 -6.821 1.716 1.00 94.12 77 TYR A C 1
ATOM 587 O O . TYR A 1 77 ? -11.355 -6.105 1.140 1.00 94.12 77 TYR A O 1
ATOM 595 N N . ARG A 1 78 ? -13.290 -6.335 2.258 1.00 93.62 78 ARG A N 1
ATOM 596 C CA . ARG A 1 78 ? -13.677 -4.924 2.163 1.00 93.62 78 ARG A CA 1
ATOM 597 C C . ARG A 1 78 ? -12.705 -4.006 2.904 1.00 93.62 78 ARG A C 1
ATOM 599 O O . ARG A 1 78 ? -12.318 -2.982 2.363 1.00 93.62 78 ARG A O 1
ATOM 606 N N . GLN A 1 79 ? -12.313 -4.361 4.125 1.00 94.44 79 GLN A N 1
ATOM 607 C CA . GLN A 1 79 ? -11.347 -3.557 4.879 1.00 94.44 79 GLN A CA 1
ATOM 608 C C . GLN A 1 79 ? -9.978 -3.575 4.198 1.00 94.44 79 GLN A C 1
ATOM 610 O O . GLN A 1 79 ? -9.323 -2.546 4.104 1.00 94.44 79 GLN A O 1
ATOM 615 N N . PHE A 1 80 ? -9.566 -4.731 3.678 1.00 96.19 80 PHE A N 1
ATOM 616 C CA . PHE A 1 80 ? -8.330 -4.870 2.918 1.00 96.19 80 PHE A CA 1
ATOM 617 C C . PHE A 1 80 ? -8.333 -3.976 1.667 1.00 96.19 80 PHE A C 1
ATOM 619 O O . PHE A 1 80 ? -7.375 -3.245 1.433 1.00 96.19 80 PHE A O 1
ATOM 626 N N . GLU A 1 81 ? -9.431 -3.961 0.908 1.00 95.94 81 GLU A N 1
ATOM 627 C CA . GLU A 1 81 ? -9.634 -3.035 -0.213 1.00 95.94 81 GLU A CA 1
ATOM 628 C C . GLU A 1 81 ? -9.570 -1.565 0.230 1.00 95.94 81 GLU A C 1
ATOM 630 O O . GLU A 1 81 ? -8.897 -0.760 -0.414 1.00 95.94 81 GLU A O 1
ATOM 635 N N . GLU A 1 82 ? -10.219 -1.211 1.342 1.00 95.06 82 GLU A N 1
ATOM 636 C CA . GLU A 1 82 ? -10.205 0.152 1.887 1.00 95.06 82 GLU A CA 1
ATOM 637 C C . GLU A 1 82 ? -8.783 0.605 2.274 1.00 95.06 82 GLU A C 1
ATOM 639 O O . GLU A 1 82 ? -8.431 1.759 2.027 1.00 95.06 82 GLU A O 1
ATOM 644 N N . VAL A 1 83 ? -7.933 -0.294 2.791 1.00 96.06 83 VAL A N 1
ATOM 645 C CA . VAL A 1 83 ? -6.509 -0.001 3.048 1.00 96.06 83 VAL A CA 1
ATOM 646 C C . VAL A 1 83 ? -5.780 0.352 1.757 1.00 96.06 83 VAL A C 1
ATOM 648 O O . VAL A 1 83 ? -5.110 1.381 1.692 1.00 96.06 83 VAL A O 1
ATOM 651 N N . TRP A 1 84 ? -5.911 -0.465 0.711 1.00 97.12 84 TRP A N 1
ATOM 652 C CA . TRP A 1 84 ? -5.222 -0.216 -0.560 1.00 97.12 84 TRP A CA 1
ATOM 653 C C . TRP A 1 84 ? -5.731 1.026 -1.281 1.00 97.12 84 TRP A C 1
ATOM 655 O O . TRP A 1 84 ? -4.939 1.759 -1.882 1.00 97.12 84 TRP A O 1
ATOM 665 N N . ALA A 1 85 ? -7.021 1.326 -1.146 1.00 95.75 85 ALA A N 1
ATOM 666 C CA . ALA A 1 85 ? -7.611 2.548 -1.666 1.00 95.75 85 ALA A CA 1
ATOM 667 C C . ALA A 1 85 ? -6.954 3.807 -1.075 1.00 95.75 85 ALA A C 1
ATOM 669 O O . ALA A 1 85 ? -6.768 4.783 -1.805 1.00 95.75 85 ALA A O 1
ATOM 670 N N . CYS A 1 86 ? -6.518 3.781 0.194 1.00 95.56 86 CYS A N 1
ATOM 671 C CA . CYS A 1 86 ? -5.751 4.881 0.789 1.00 95.56 86 CYS A CA 1
ATOM 672 C C . CYS A 1 86 ? -4.424 5.140 0.066 1.00 95.56 86 CYS A C 1
ATOM 674 O O . CYS A 1 86 ? -3.941 6.265 0.080 1.00 95.56 86 CYS A O 1
ATOM 676 N N . PHE A 1 87 ? -3.845 4.141 -0.598 1.00 96.69 87 PHE A N 1
ATOM 677 C CA . PHE A 1 87 ? -2.627 4.283 -1.402 1.00 96.69 87 PHE A CA 1
ATOM 678 C C . PHE A 1 87 ? -2.912 4.516 -2.891 1.00 96.69 87 PHE A C 1
ATOM 680 O O . PHE A 1 87 ? -1.977 4.541 -3.687 1.00 96.69 87 PHE A O 1
ATOM 687 N N . GLY A 1 88 ? -4.182 4.664 -3.286 1.00 95.81 88 GLY A N 1
ATOM 688 C CA . GLY A 1 88 ? -4.597 4.790 -4.686 1.00 95.81 88 GLY A CA 1
ATOM 689 C C . GLY A 1 88 ? -4.573 3.472 -5.467 1.00 95.81 88 GLY A C 1
ATOM 690 O O . GLY A 1 88 ? -4.658 3.489 -6.692 1.00 95.81 88 GLY A O 1
ATOM 691 N N . ILE A 1 89 ? -4.451 2.332 -4.784 1.00 96.94 89 ILE A N 1
ATOM 692 C CA . ILE A 1 89 ? -4.358 1.005 -5.397 1.00 96.94 89 ILE A CA 1
ATOM 693 C C . ILE A 1 89 ? -5.759 0.384 -5.440 1.00 96.94 89 ILE A C 1
ATOM 695 O O . ILE A 1 89 ? -6.383 0.167 -4.405 1.00 96.94 89 ILE A O 1
ATOM 699 N N . SER A 1 90 ? -6.266 0.087 -6.640 1.00 96.88 90 SER A N 1
ATOM 700 C CA . SER A 1 90 ? -7.478 -0.731 -6.787 1.00 96.88 90 SER A CA 1
ATOM 701 C C . SER A 1 90 ? -7.173 -2.212 -6.572 1.00 96.88 90 SER A C 1
ATOM 703 O O . SER A 1 90 ? -6.043 -2.646 -6.781 1.00 96.88 90 SER A O 1
ATOM 705 N N . MET A 1 91 ? -8.190 -3.026 -6.279 1.00 96.88 91 MET A N 1
ATOM 706 C CA . MET A 1 91 ? -8.009 -4.483 -6.203 1.00 96.88 91 MET A CA 1
ATOM 707 C C . MET A 1 91 ? -7.613 -5.125 -7.540 1.00 96.88 91 MET A C 1
ATOM 709 O O . MET A 1 91 ? -6.972 -6.175 -7.538 1.00 96.88 91 MET A O 1
ATOM 713 N N . ALA A 1 92 ? -7.958 -4.497 -8.671 1.00 96.31 92 ALA A N 1
ATOM 714 C CA . ALA A 1 92 ? -7.509 -4.941 -9.989 1.00 96.31 92 ALA A CA 1
ATOM 715 C C . ALA A 1 92 ? -5.994 -4.758 -10.130 1.00 96.31 92 ALA A C 1
ATOM 717 O O . ALA A 1 92 ? -5.289 -5.727 -10.383 1.00 96.31 92 ALA A O 1
ATOM 718 N N . TYR A 1 93 ? -5.495 -3.547 -9.861 1.00 97.06 93 TYR A N 1
ATOM 719 C CA . TYR A 1 93 ? -4.059 -3.281 -9.907 1.00 97.06 93 TYR A CA 1
ATOM 720 C C . TYR A 1 93 ? -3.301 -4.059 -8.825 1.00 97.06 93 TYR A C 1
ATOM 722 O O . TYR A 1 93 ? -2.253 -4.625 -9.106 1.00 97.06 93 TYR A O 1
ATOM 730 N N . PHE A 1 94 ? -3.852 -4.164 -7.611 1.00 97.75 94 PHE A N 1
ATOM 731 C CA . PHE A 1 94 ? -3.291 -4.991 -6.541 1.00 97.75 94 PHE A CA 1
ATOM 732 C C . PHE A 1 94 ? -3.035 -6.427 -7.012 1.00 97.75 94 PHE A C 1
ATOM 734 O O . PHE A 1 94 ? -1.988 -6.986 -6.710 1.00 97.75 94 PHE A O 1
ATOM 741 N N . GLY A 1 95 ? -3.956 -7.011 -7.787 1.00 96.94 95 GLY A N 1
ATOM 742 C CA . GLY A 1 95 ? -3.794 -8.346 -8.363 1.00 96.94 95 GLY A CA 1
ATOM 743 C C . GLY A 1 95 ? -2.535 -8.511 -9.222 1.00 96.94 95 GLY A C 1
ATOM 744 O O . GLY A 1 95 ? -1.963 -9.601 -9.222 1.00 96.94 95 GLY A O 1
ATOM 745 N N . ASP A 1 96 ? -2.083 -7.441 -9.878 1.00 95.69 96 ASP A N 1
ATOM 746 C CA . ASP A 1 96 ? -0.885 -7.432 -10.723 1.00 95.69 96 ASP A CA 1
ATOM 747 C C . ASP A 1 96 ? 0.410 -7.267 -9.914 1.00 95.69 96 ASP A C 1
ATOM 749 O O . ASP A 1 96 ? 1.460 -7.759 -10.322 1.00 95.69 96 ASP A O 1
ATOM 753 N N . VAL A 1 97 ? 0.346 -6.567 -8.775 1.00 96.12 97 VAL A N 1
ATOM 754 C CA . VAL A 1 97 ? 1.527 -6.193 -7.972 1.00 96.12 97 VAL A CA 1
ATOM 755 C C . VAL A 1 97 ? 1.694 -6.987 -6.679 1.00 96.12 97 VAL A C 1
ATOM 757 O O . VAL A 1 97 ? 2.712 -6.843 -5.994 1.00 96.12 97 VAL A O 1
ATOM 760 N N . LYS A 1 98 ? 0.704 -7.805 -6.316 1.00 97.38 98 LYS A N 1
ATOM 761 C CA . LYS A 1 98 ? 0.751 -8.665 -5.134 1.00 97.38 98 LYS A CA 1
ATOM 762 C C . LYS A 1 98 ? 1.727 -9.823 -5.319 1.00 97.38 98 LYS A C 1
ATOM 764 O O . LYS A 1 98 ? 1.954 -10.297 -6.426 1.00 97.38 98 LYS A O 1
ATOM 769 N N . ASP A 1 99 ? 2.216 -10.341 -4.203 1.00 97.44 99 ASP A N 1
ATOM 770 C CA . ASP A 1 99 ? 3.230 -11.389 -4.139 1.00 97.44 99 ASP A CA 1
ATOM 771 C C . ASP A 1 99 ? 4.547 -11.013 -4.849 1.00 97.44 99 ASP A C 1
ATOM 773 O O . ASP A 1 99 ? 5.274 -11.879 -5.339 1.00 97.44 99 ASP A O 1
ATOM 777 N N . PHE A 1 100 ? 4.875 -9.718 -4.870 1.00 96.12 100 PHE A N 1
ATOM 778 C CA . PHE A 1 100 ? 6.138 -9.190 -5.377 1.00 96.12 100 PHE A CA 1
ATOM 779 C C . PHE A 1 100 ? 6.802 -8.260 -4.356 1.00 96.12 100 PHE A C 1
ATOM 781 O O . PHE A 1 100 ? 6.143 -7.511 -3.641 1.00 96.12 100 PHE A O 1
ATOM 788 N N . TYR A 1 101 ? 8.131 -8.270 -4.314 1.00 92.75 101 TYR A N 1
ATOM 789 C CA . TYR A 1 101 ? 8.965 -7.496 -3.397 1.00 92.75 101 TYR A CA 1
ATOM 790 C C . TYR A 1 101 ? 9.971 -6.635 -4.168 1.00 92.75 101 TYR A C 1
ATOM 792 O O . TYR A 1 101 ? 10.640 -7.125 -5.079 1.00 92.75 101 TYR A O 1
ATOM 800 N N . CYS A 1 102 ? 10.111 -5.364 -3.779 1.00 89.56 102 CYS A N 1
ATOM 801 C CA . CYS A 1 102 ? 11.075 -4.443 -4.382 1.00 89.56 102 CYS A CA 1
ATOM 802 C C . CYS A 1 102 ? 12.494 -4.748 -3.878 1.00 89.56 102 CYS A C 1
ATOM 804 O O . CYS A 1 102 ? 12.901 -4.283 -2.815 1.00 89.56 102 CYS A O 1
ATOM 806 N N . ARG A 1 103 ? 13.256 -5.544 -4.636 1.00 86.50 103 ARG A N 1
ATOM 807 C CA . ARG A 1 103 ? 14.619 -5.963 -4.259 1.00 86.50 103 ARG A CA 1
ATOM 808 C C . ARG A 1 103 ? 15.680 -4.925 -4.596 1.00 86.50 103 ARG A C 1
ATOM 810 O O . ARG A 1 103 ? 16.669 -4.783 -3.879 1.00 86.50 103 ARG A O 1
ATOM 817 N N . ALA A 1 104 ? 15.508 -4.264 -5.729 1.00 83.38 104 ALA A N 1
ATOM 818 C CA . ALA A 1 104 ? 16.433 -3.286 -6.278 1.00 83.38 104 ALA A CA 1
ATOM 819 C C . ALA A 1 104 ? 15.645 -2.316 -7.176 1.00 83.38 104 ALA A C 1
ATOM 821 O O . ALA A 1 104 ? 14.498 -2.618 -7.517 1.00 83.38 104 ALA A O 1
ATOM 822 N N . PRO A 1 105 ? 16.230 -1.176 -7.592 1.00 84.56 105 PRO A N 1
ATOM 823 C CA . PRO A 1 105 ? 15.597 -0.277 -8.550 1.00 84.56 105 PRO A CA 1
ATOM 824 C C . PRO A 1 105 ? 14.966 -1.021 -9.728 1.00 84.56 105 PRO A C 1
ATOM 826 O O . PRO A 1 105 ? 15.666 -1.696 -10.485 1.00 84.56 105 PRO A O 1
ATOM 829 N N . LYS A 1 106 ? 13.649 -0.872 -9.900 1.00 84.75 106 LYS A N 1
ATOM 830 C CA . LYS A 1 106 ? 12.857 -1.466 -10.987 1.00 84.75 106 LYS A CA 1
ATOM 831 C C . LYS A 1 106 ? 12.888 -3.001 -11.028 1.00 84.75 106 LYS A C 1
ATOM 833 O O . LYS A 1 106 ? 12.643 -3.584 -12.081 1.00 84.75 106 LYS A O 1
ATOM 838 N N . GLN A 1 107 ? 13.204 -3.655 -9.910 1.00 89.62 107 GLN A N 1
ATOM 839 C CA . GLN A 1 107 ? 13.255 -5.113 -9.792 1.00 89.62 107 GLN A CA 1
ATOM 840 C C . GLN A 1 107 ? 12.281 -5.590 -8.715 1.00 89.62 107 GLN A C 1
ATOM 842 O O . GLN A 1 107 ? 12.541 -5.460 -7.516 1.00 89.62 107 GLN A O 1
ATOM 847 N N . CYS A 1 108 ? 11.171 -6.163 -9.179 1.00 92.62 108 CYS A N 1
ATOM 848 C CA . CYS A 1 108 ? 10.168 -6.824 -8.359 1.00 92.62 108 CYS A CA 1
ATOM 849 C C . CYS A 1 108 ? 10.365 -8.347 -8.438 1.00 92.62 108 CYS A C 1
ATOM 851 O O . CYS A 1 108 ? 10.075 -8.952 -9.469 1.00 92.62 108 CYS A O 1
ATOM 853 N N . ASP A 1 109 ? 10.849 -8.959 -7.357 1.00 94.00 109 ASP A N 1
ATOM 854 C CA . ASP A 1 109 ? 11.021 -10.414 -7.253 1.00 94.00 109 ASP A CA 1
ATOM 855 C C . ASP A 1 109 ? 9.797 -11.041 -6.578 1.00 94.00 109 ASP A C 1
ATOM 857 O O . ASP A 1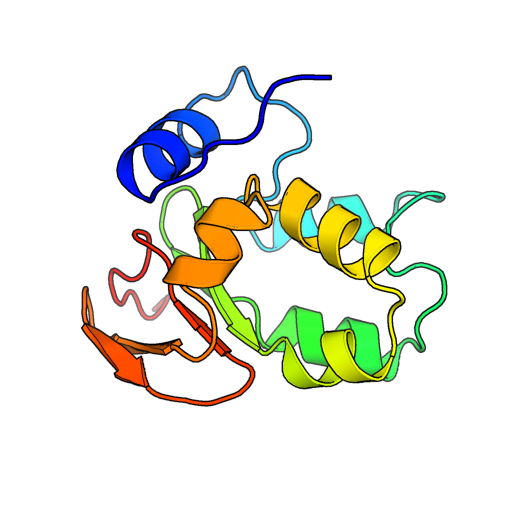 109 ? 9.201 -10.439 -5.685 1.00 94.00 109 ASP A O 1
ATOM 861 N N . PHE A 1 110 ? 9.422 -12.259 -6.974 1.00 95.25 110 PHE A N 1
ATOM 862 C CA . PHE A 1 110 ? 8.291 -12.956 -6.362 1.00 95.25 110 PHE A CA 1
ATOM 863 C C . PHE A 1 110 ? 8.544 -13.222 -4.871 1.00 95.25 110 PHE A C 1
ATOM 865 O O . PHE A 1 110 ? 9.536 -13.856 -4.497 1.00 95.25 110 PHE A O 1
ATOM 872 N N . ARG A 1 111 ? 7.619 -12.770 -4.024 1.00 95.69 111 ARG A N 1
ATOM 873 C CA . ARG A 1 111 ? 7.606 -13.014 -2.581 1.00 95.69 111 ARG A CA 1
ATOM 874 C C . ARG A 1 111 ? 6.179 -12.909 -2.061 1.00 95.69 111 ARG A C 1
ATOM 876 O O . ARG A 1 111 ? 5.591 -11.832 -2.065 1.00 95.69 111 ARG A O 1
ATOM 883 N N . THR A 1 112 ? 5.634 -14.031 -1.600 1.00 96.88 112 THR A N 1
ATOM 884 C CA . THR A 1 112 ? 4.262 -14.086 -1.088 1.00 96.88 112 THR A CA 1
ATOM 885 C C . THR A 1 112 ? 4.042 -13.101 0.054 1.00 96.88 112 THR A C 1
ATOM 887 O O . THR A 1 112 ? 4.864 -13.018 0.966 1.00 96.88 112 THR A O 1
ATOM 890 N N . GLY A 1 113 ? 2.908 -12.401 0.021 1.00 96.69 113 GLY A N 1
ATOM 891 C CA . GLY A 1 113 ? 2.525 -11.472 1.085 1.00 96.69 113 GLY A CA 1
ATOM 892 C C . GLY A 1 113 ? 3.185 -10.095 1.001 1.00 96.69 113 GLY A C 1
ATOM 893 O O . GLY A 1 113 ? 3.034 -9.318 1.938 1.00 96.69 113 GLY A O 1
ATOM 894 N N . SER A 1 114 ? 3.869 -9.782 -0.100 1.00 97.00 114 SER A N 1
ATOM 895 C CA . SER A 1 114 ? 4.477 -8.476 -0.375 1.00 97.00 114 SER A CA 1
ATOM 896 C C . SER A 1 114 ? 3.808 -7.791 -1.571 1.00 97.00 114 SER A C 1
ATOM 898 O O . SER A 1 114 ? 3.335 -8.466 -2.484 1.00 97.00 114 SER A O 1
ATOM 900 N N . VAL A 1 115 ? 3.801 -6.458 -1.608 1.00 96.88 115 VAL A N 1
ATOM 901 C CA . VAL A 1 115 ? 3.460 -5.679 -2.812 1.00 96.88 115 VAL A CA 1
ATOM 902 C C . VAL A 1 115 ? 4.693 -4.959 -3.361 1.00 96.88 115 VAL A C 1
ATOM 904 O O . VAL A 1 115 ? 5.517 -4.459 -2.590 1.00 96.88 115 VAL A O 1
ATOM 907 N N . CYS A 1 116 ? 4.814 -4.887 -4.688 1.00 96.06 116 CYS A N 1
ATOM 908 C CA . CYS A 1 116 ? 5.855 -4.127 -5.384 1.00 96.06 116 CYS A CA 1
ATOM 909 C C . CYS A 1 116 ? 5.235 -3.332 -6.531 1.00 96.06 116 CYS A C 1
ATOM 911 O O . CYS A 1 116 ? 4.716 -3.916 -7.478 1.00 96.06 116 CYS A O 1
ATOM 913 N N . THR A 1 117 ? 5.267 -2.003 -6.450 1.00 95.50 117 THR A N 1
ATOM 914 C CA . THR A 1 117 ? 4.604 -1.138 -7.438 1.00 95.50 117 THR A CA 1
ATOM 915 C C . THR A 1 117 ? 5.597 -0.541 -8.442 1.00 95.50 117 THR A C 1
ATOM 917 O O . THR A 1 117 ? 6.816 -0.662 -8.307 1.00 95.50 117 THR A O 1
ATOM 920 N N . ILE A 1 118 ? 5.070 0.211 -9.414 1.00 92.94 118 ILE A N 1
ATOM 921 C CA . ILE A 1 118 ? 5.850 1.033 -10.354 1.00 92.94 118 ILE A CA 1
ATOM 922 C C . ILE A 1 118 ? 6.787 2.062 -9.683 1.00 92.94 118 ILE A C 1
ATOM 924 O O . ILE A 1 118 ? 7.732 2.536 -10.318 1.00 92.94 118 ILE A O 1
ATOM 928 N N . TYR A 1 119 ? 6.572 2.403 -8.406 1.00 93.50 119 TYR A N 1
ATOM 929 C CA . TYR A 1 119 ? 7.465 3.291 -7.655 1.00 93.50 119 TYR A CA 1
ATOM 930 C C . TYR A 1 119 ? 8.702 2.584 -7.103 1.00 93.50 119 TYR A C 1
ATOM 932 O O . TYR A 1 119 ? 9.559 3.265 -6.559 1.00 93.50 119 TYR A O 1
ATOM 940 N N . CYS A 1 120 ? 8.854 1.266 -7.272 1.00 91.12 120 CYS A N 1
ATOM 941 C CA . CYS A 1 120 ? 10.088 0.554 -6.941 1.00 91.12 120 CYS A CA 1
ATOM 942 C C . CYS A 1 120 ? 11.274 1.108 -7.756 1.00 91.12 120 CYS A C 1
ATOM 944 O O . CYS A 1 120 ? 11.576 0.645 -8.856 1.00 91.12 120 CYS A O 1
ATOM 946 N N . GLN A 1 121 ? 11.943 2.136 -7.234 1.00 78.81 121 GLN A N 1
ATOM 947 C CA . GLN A 1 121 ? 13.054 2.842 -7.882 1.00 78.81 121 GLN A CA 1
ATOM 948 C C . GLN A 1 121 ? 14.371 2.702 -7.115 1.00 78.81 121 GLN A C 1
ATOM 950 O O . GLN A 1 121 ? 15.406 3.096 -7.641 1.00 78.81 121 GLN A O 1
ATOM 955 N N . GLY A 1 122 ? 14.346 2.046 -5.952 1.00 60.25 122 GLY A N 1
ATOM 956 C CA . GLY A 1 122 ? 15.513 1.683 -5.157 1.00 60.25 122 GLY A CA 1
ATOM 957 C C . GLY A 1 122 ? 16.344 2.889 -4.735 1.00 60.25 122 GLY A C 1
ATOM 958 O O . GLY A 1 122 ? 17.518 3.008 -5.076 1.00 60.25 122 GLY A O 1
ATOM 959 N N . GLY A 1 123 ? 15.726 3.757 -3.952 1.00 46.47 123 GLY A N 1
ATOM 960 C CA . GLY A 1 123 ? 16.355 4.706 -3.063 1.00 46.47 123 GLY A CA 1
ATOM 961 C C . GLY A 1 123 ? 16.393 4.129 -1.653 1.00 46.47 123 GLY A C 1
ATOM 962 O O . GLY A 1 123 ? 15.403 4.116 -0.926 1.00 46.47 123 GLY A O 1
ATOM 963 N N . LYS A 1 124 ? 17.586 3.717 -1.214 1.00 38.09 124 LYS A N 1
ATOM 964 C CA . LYS A 1 124 ? 17.907 3.905 0.200 1.00 38.09 124 LYS A CA 1
ATOM 965 C C . LYS A 1 124 ? 17.818 5.407 0.448 1.00 38.09 124 LYS A C 1
ATOM 967 O O . LYS A 1 124 ? 18.552 6.159 -0.186 1.00 38.09 124 LYS A O 1
ATOM 972 N N . SER A 1 125 ? 16.936 5.828 1.342 1.00 38.69 125 SER A N 1
ATOM 973 C CA . SER A 1 125 ? 17.103 7.099 2.035 1.00 38.69 125 SER A CA 1
ATOM 974 C C . SER A 1 125 ? 18.466 7.038 2.732 1.00 38.69 125 SER A C 1
ATOM 976 O O . SER A 1 125 ? 18.630 6.263 3.677 1.00 38.69 125 SER A O 1
ATOM 978 N N . GLU A 1 126 ? 19.461 7.739 2.187 1.00 34.84 126 GLU A N 1
ATOM 979 C CA . GLU A 1 126 ? 20.694 8.076 2.912 1.00 34.84 126 GLU A CA 1
ATOM 980 C C . GLU A 1 126 ? 20.392 9.059 4.048 1.00 34.84 126 GLU A C 1
ATOM 982 O O . GLU A 1 126 ? 19.530 9.951 3.854 1.00 34.84 126 GLU A O 1
#

Mean predicted aligned error: 4.09 Å

Organism: NCBI:txid3069691

pLDDT: mean 90.89, std 11.35, range [34.84, 97.75]